Protein AF-A0A851B1V8-F1 (afdb_monomer_lite)

Structure (mmCIF, N/CA/C/O backbone):
data_AF-A0A851B1V8-F1
#
_entry.id   AF-A0A851B1V8-F1
#
loop_
_atom_site.group_PDB
_atom_site.id
_atom_site.type_symbol
_atom_site.label_atom_id
_atom_site.label_alt_id
_atom_site.label_comp_id
_atom_site.label_asym_id
_atom_site.label_entity_id
_atom_site.label_seq_id
_atom_site.pdbx_PDB_ins_code
_atom_site.Cartn_x
_atom_site.Cartn_y
_atom_site.Cartn_z
_atom_site.occupancy
_atom_site.B_iso_or_equiv
_atom_site.auth_seq_id
_atom_site.auth_comp_id
_atom_site.auth_asym_id
_atom_site.auth_atom_id
_atom_site.pdbx_PDB_model_num
ATOM 1 N N . ILE A 1 1 ? 9.821 -10.022 19.368 1.00 45.12 1 ILE A N 1
ATOM 2 C CA . ILE A 1 1 ? 8.640 -10.716 19.930 1.00 45.12 1 ILE A CA 1
ATOM 3 C C . ILE A 1 1 ? 7.434 -10.261 19.115 1.00 45.12 1 ILE A C 1
ATOM 5 O O . ILE A 1 1 ? 7.019 -9.122 19.260 1.00 45.12 1 ILE A O 1
ATOM 9 N N . TYR A 1 2 ? 6.959 -11.083 18.177 1.00 47.34 2 TYR A N 1
ATOM 10 C CA . TYR A 1 2 ? 5.667 -10.868 17.520 1.00 47.34 2 TYR A CA 1
ATOM 11 C C . TYR A 1 2 ? 4.650 -11.581 18.404 1.00 47.34 2 TYR A C 1
ATOM 13 O O . TYR A 1 2 ? 4.623 -12.807 18.416 1.00 47.34 2 TYR A O 1
ATOM 21 N N . THR A 1 3 ? 3.894 -10.848 19.221 1.00 60.41 3 THR A N 1
ATOM 22 C CA . THR A 1 3 ? 2.957 -11.470 20.173 1.00 60.41 3 THR A CA 1
ATOM 23 C C . THR A 1 3 ? 1.763 -12.125 19.476 1.00 60.41 3 THR A C 1
ATOM 25 O O . THR A 1 3 ? 0.959 -12.768 20.134 1.00 60.41 3 THR A O 1
ATOM 28 N N . GLY A 1 4 ? 1.615 -11.983 18.150 1.00 69.19 4 GLY A N 1
ATOM 29 C CA . GLY A 1 4 ? 0.447 -12.475 17.409 1.00 69.19 4 GLY A CA 1
ATOM 30 C C . GLY A 1 4 ? -0.859 -11.775 17.798 1.00 69.19 4 GLY A C 1
ATOM 31 O O . GLY A 1 4 ? -1.892 -12.005 17.171 1.00 69.19 4 GLY A O 1
ATOM 32 N N . GLU A 1 5 ? -0.816 -10.900 18.802 1.00 80.81 5 GLU A N 1
ATOM 33 C CA . GLU A 1 5 ? -1.955 -10.148 19.281 1.00 80.81 5 GLU A CA 1
ATOM 34 C C . GLU A 1 5 ? -2.370 -9.136 18.219 1.00 80.81 5 GLU A C 1
ATOM 36 O O . GLU A 1 5 ? -1.571 -8.360 17.690 1.00 80.81 5 GLU A O 1
ATOM 41 N N . ARG A 1 6 ? -3.662 -9.159 17.898 1.00 87.50 6 ARG A N 1
ATOM 42 C CA . ARG A 1 6 ? -4.309 -8.217 16.988 1.00 87.50 6 ARG A CA 1
ATOM 43 C C . ARG A 1 6 ? -5.315 -7.401 17.803 1.00 87.50 6 ARG A C 1
ATOM 45 O O . ARG A 1 6 ? -6.509 -7.674 17.714 1.00 87.50 6 ARG A O 1
ATOM 52 N N . PRO A 1 7 ? -4.853 -6.461 18.648 1.00 91.00 7 PRO A N 1
ATOM 53 C CA . PRO A 1 7 ? -5.713 -5.799 19.628 1.00 91.00 7 PRO A CA 1
ATOM 54 C C . PRO A 1 7 ? -6.694 -4.805 18.992 1.00 91.00 7 PRO A C 1
ATOM 56 O O . PRO A 1 7 ? -7.637 -4.364 19.641 1.00 91.00 7 PRO A O 1
ATOM 59 N N . TYR A 1 8 ? -6.486 -4.428 17.729 1.00 94.38 8 TYR A N 1
ATOM 60 C CA . TYR A 1 8 ? -7.293 -3.413 17.062 1.00 94.38 8 TYR A CA 1
ATOM 61 C C . TYR A 1 8 ? -8.424 -4.062 16.265 1.00 94.38 8 TYR A C 1
ATOM 63 O O . TYR A 1 8 ? -8.202 -4.533 15.153 1.00 94.38 8 TYR A O 1
ATOM 71 N N . ALA A 1 9 ? -9.635 -4.078 16.817 1.00 95.19 9 ALA A N 1
ATOM 72 C CA . ALA A 1 9 ? -10.814 -4.635 16.159 1.00 95.19 9 ALA A CA 1
ATOM 73 C C . ALA A 1 9 ? -11.576 -3.583 15.336 1.00 95.19 9 ALA A C 1
ATOM 75 O O . ALA A 1 9 ? -11.785 -2.451 15.772 1.00 95.19 9 ALA A O 1
ATOM 76 N N . CYS A 1 10 ? -12.037 -3.974 14.151 1.00 96.12 10 CYS A N 1
ATOM 77 C CA . CYS A 1 10 ? -13.037 -3.247 13.383 1.00 96.12 10 CYS A CA 1
ATOM 78 C C . CYS A 1 10 ? -14.426 -3.572 13.932 1.00 96.12 10 CYS A C 1
ATOM 80 O O . CYS A 1 10 ? -14.839 -4.728 13.915 1.00 96.12 10 CYS A O 1
ATOM 82 N N . LEU A 1 11 ? -15.160 -2.555 14.379 1.00 94.31 11 LEU A N 1
ATOM 83 C CA . LEU A 1 11 ? -16.501 -2.737 14.943 1.00 94.31 11 LEU A CA 1
ATOM 84 C C . LEU A 1 11 ? -17.568 -3.049 13.884 1.00 94.31 11 LEU A C 1
ATOM 86 O O . LEU A 1 11 ? -18.608 -3.598 14.221 1.00 94.31 11 LEU A O 1
ATOM 90 N N . GLU A 1 12 ? -17.308 -2.739 12.613 1.00 94.00 12 GLU A N 1
ATOM 91 C CA . GLU A 1 12 ? -18.270 -2.960 11.527 1.00 94.00 12 GLU A CA 1
ATOM 92 C C . GLU A 1 12 ? -18.243 -4.393 10.983 1.00 94.00 12 GLU A C 1
ATOM 94 O O . GLU A 1 12 ? -19.283 -4.931 10.614 1.00 94.00 12 GLU A O 1
ATOM 99 N N . CYS A 1 13 ? -17.070 -5.037 10.934 1.00 95.69 13 CYS A N 1
ATOM 100 C CA . CYS A 1 13 ? -16.933 -6.398 10.396 1.00 95.69 13 CYS A CA 1
ATOM 101 C C . CYS A 1 13 ? -16.203 -7.391 11.312 1.00 95.69 13 CYS A C 1
ATOM 103 O O . CYS A 1 13 ? -15.952 -8.525 10.906 1.00 95.69 13 CYS A O 1
ATOM 105 N N . GLY A 1 14 ? -15.818 -6.982 12.522 1.00 93.44 14 GLY A N 1
ATOM 106 C CA . GLY A 1 14 ? -15.154 -7.839 13.510 1.00 93.44 14 GLY A CA 1
ATOM 107 C C . GLY A 1 14 ? -13.708 -8.224 13.176 1.00 93.44 14 GLY A C 1
ATOM 108 O O . GLY A 1 14 ? -13.111 -9.035 13.881 1.00 93.44 14 GLY A O 1
ATOM 109 N N . LYS A 1 15 ? -13.115 -7.683 12.101 1.00 95.00 15 LYS A N 1
ATOM 110 C CA . LYS A 1 15 ? -11.721 -7.981 11.734 1.00 95.00 15 LYS A CA 1
ATOM 111 C C . LYS A 1 15 ? -10.741 -7.350 12.714 1.00 95.00 15 LYS A C 1
ATOM 113 O O . LYS A 1 15 ? -10.819 -6.159 12.992 1.00 95.00 15 LYS A O 1
ATOM 118 N N . ASN A 1 16 ? -9.755 -8.130 13.140 1.00 94.94 16 ASN A N 1
ATOM 119 C CA . ASN A 1 16 ? -8.703 -7.676 14.042 1.00 94.94 16 ASN A CA 1
ATOM 120 C C . ASN A 1 16 ? -7.439 -7.274 13.274 1.00 94.94 16 ASN A C 1
ATOM 122 O O . ASN A 1 16 ? -7.128 -7.842 12.229 1.00 94.94 16 ASN A O 1
ATOM 126 N N . PHE A 1 17 ? -6.663 -6.333 13.797 1.00 94.06 17 PHE A N 1
ATOM 127 C CA . PHE A 1 17 ? -5.438 -5.808 13.195 1.00 94.06 17 PHE A CA 1
ATOM 128 C C . PHE A 1 17 ? -4.328 -5.714 14.239 1.00 94.06 17 PHE A C 1
ATOM 130 O O . PHE A 1 17 ? -4.587 -5.472 15.417 1.00 94.06 17 PHE A O 1
ATOM 137 N N . GLY A 1 18 ? -3.088 -5.941 13.798 1.00 93.19 18 GLY A N 1
ATOM 138 C CA . GLY A 1 18 ? -1.902 -5.838 14.655 1.00 93.19 18 GLY A CA 1
ATOM 139 C C . GLY A 1 18 ? -1.540 -4.390 14.973 1.00 93.19 18 GLY A C 1
ATOM 140 O O . GLY A 1 18 ? -1.034 -4.111 16.054 1.00 93.19 18 GLY A O 1
ATOM 141 N N . TRP A 1 19 ? -1.865 -3.460 14.068 1.00 92.12 19 TRP A N 1
ATOM 142 C CA . TRP A 1 19 ? -1.572 -2.039 14.225 1.00 92.12 19 TRP A CA 1
ATOM 143 C C . TRP A 1 19 ? -2.795 -1.155 13.990 1.00 92.12 19 TRP A C 1
ATOM 145 O O . TRP A 1 19 ? -3.651 -1.429 13.145 1.00 92.12 19 TRP A O 1
ATOM 155 N N . ARG A 1 20 ? -2.844 -0.028 14.711 1.00 92.81 20 ARG A N 1
ATOM 156 C CA . ARG A 1 20 ? -3.913 0.974 14.581 1.00 92.81 20 ARG A CA 1
ATOM 157 C C . ARG A 1 20 ? -3.961 1.594 13.181 1.00 92.81 20 ARG A C 1
ATOM 159 O O . ARG A 1 20 ? -5.042 1.923 12.701 1.00 92.81 20 ARG A O 1
ATOM 166 N N . SER A 1 21 ? -2.809 1.747 12.525 1.00 92.12 21 SER A N 1
ATOM 167 C CA . SER A 1 21 ? -2.716 2.224 11.139 1.00 92.12 21 SER A CA 1
ATOM 168 C C . SER A 1 21 ? -3.454 1.311 10.166 1.00 92.12 21 SER A C 1
ATOM 170 O O . SER A 1 21 ? -4.131 1.805 9.267 1.00 92.12 21 SER A O 1
ATOM 172 N N . ASP A 1 22 ? -3.367 -0.003 10.371 1.00 93.38 22 ASP A N 1
ATOM 173 C CA . ASP A 1 22 ? -3.997 -0.990 9.497 1.00 93.38 22 ASP A CA 1
ATOM 174 C C . ASP A 1 22 ? -5.509 -0.994 9.689 1.00 93.38 22 ASP A C 1
ATOM 176 O O . ASP A 1 22 ? -6.240 -1.021 8.703 1.00 93.38 22 ASP A O 1
ATOM 180 N N . LEU A 1 23 ? -5.977 -0.883 10.939 1.00 94.94 23 LEU A N 1
ATOM 181 C CA . LEU A 1 23 ? -7.399 -0.699 11.232 1.00 94.94 23 LEU A CA 1
ATOM 182 C C . LEU A 1 23 ? -7.936 0.577 10.566 1.00 94.94 23 LEU A C 1
ATOM 184 O O . LEU A 1 23 ? -8.968 0.526 9.905 1.00 94.94 23 LEU A O 1
ATOM 188 N N . ARG A 1 24 ? -7.224 1.706 10.681 1.00 93.56 24 ARG A N 1
ATOM 189 C CA . ARG A 1 24 ? -7.629 2.971 10.045 1.00 93.56 24 ARG A CA 1
ATOM 190 C C . ARG A 1 24 ? -7.712 2.842 8.524 1.00 93.56 24 ARG A C 1
ATOM 192 O O . ARG A 1 24 ? -8.696 3.257 7.927 1.00 93.56 24 ARG A O 1
ATOM 199 N N . ASN A 1 25 ? -6.697 2.252 7.894 1.00 94.25 25 ASN A N 1
ATOM 200 C CA . ASN A 1 25 ? -6.706 2.028 6.448 1.00 94.25 25 ASN A CA 1
ATOM 201 C C . ASN A 1 25 ? -7.829 1.067 6.039 1.00 94.25 25 ASN A C 1
ATOM 203 O O . ASN A 1 25 ? -8.453 1.251 5.000 1.00 94.25 25 ASN A O 1
ATOM 207 N N . HIS A 1 26 ? -8.110 0.055 6.858 1.00 94.88 26 HIS A N 1
ATOM 208 C CA . HIS A 1 26 ? -9.204 -0.875 6.625 1.00 94.88 26 HIS A CA 1
ATOM 209 C C . HIS A 1 26 ? -10.579 -0.203 6.703 1.00 94.88 26 HIS A C 1
ATOM 211 O O . HIS A 1 26 ? -11.446 -0.543 5.904 1.00 94.88 26 HIS A O 1
ATOM 217 N N . GLN A 1 27 ? -10.781 0.773 7.592 1.00 95.19 27 GLN A N 1
ATOM 218 C CA . GLN A 1 27 ? -12.043 1.520 7.670 1.00 95.19 27 GLN A CA 1
ATOM 219 C C . GLN A 1 27 ? -12.392 2.234 6.353 1.00 95.19 27 GLN A C 1
ATOM 221 O O . GLN A 1 27 ? -13.568 2.345 6.018 1.00 95.19 27 GLN A O 1
ATOM 226 N N . LEU A 1 28 ? -11.395 2.608 5.542 1.00 95.19 28 LEU A N 1
ATOM 227 C CA . LEU A 1 28 ? -11.613 3.174 4.203 1.00 95.19 28 LEU A CA 1
ATOM 228 C C . LEU A 1 28 ? -12.321 2.200 3.243 1.00 95.19 28 LEU A C 1
ATOM 230 O O . LEU A 1 28 ? -12.930 2.616 2.262 1.00 95.19 28 LEU A O 1
ATOM 234 N N . VAL A 1 29 ? -12.260 0.890 3.508 1.00 94.44 29 VAL A N 1
ATOM 235 C CA . VAL A 1 29 ? -13.018 -0.115 2.745 1.00 94.44 29 VAL A CA 1
ATOM 236 C C . VAL A 1 29 ? -14.516 0.052 2.972 1.00 94.44 29 VAL A C 1
ATOM 238 O O . VAL A 1 29 ? -15.289 -0.133 2.037 1.00 94.44 29 VAL A O 1
ATOM 241 N N . HIS A 1 30 ? -14.913 0.402 4.193 1.00 95.00 30 HIS A N 1
ATOM 242 C CA . HIS A 1 30 ? -16.311 0.563 4.564 1.00 95.00 30 HIS A CA 1
ATOM 243 C C . HIS A 1 30 ? -16.891 1.886 4.073 1.00 95.00 30 HIS A C 1
ATOM 245 O O . HIS A 1 30 ? -17.999 1.913 3.545 1.00 95.00 30 HIS A O 1
ATOM 251 N N . THR A 1 31 ? -16.120 2.969 4.171 1.00 93.88 31 THR A N 1
ATOM 252 C CA . THR A 1 31 ? -16.538 4.283 3.661 1.00 93.88 31 THR A CA 1
ATOM 253 C C . THR A 1 31 ? -16.418 4.391 2.140 1.00 93.88 31 THR A C 1
ATOM 255 O O . THR A 1 31 ? -17.011 5.273 1.527 1.00 93.88 31 THR A O 1
ATOM 258 N N . GLY A 1 32 ? -15.632 3.509 1.513 1.00 93.44 32 GLY A N 1
ATOM 259 C CA . GLY A 1 32 ? -15.305 3.578 0.090 1.00 93.44 32 GLY A CA 1
ATOM 260 C C . GLY A 1 32 ? -14.323 4.700 -0.259 1.00 93.44 32 GLY A C 1
ATOM 261 O O . GLY A 1 32 ? -14.012 4.889 -1.438 1.00 93.44 32 GLY A O 1
ATOM 262 N N . GLU A 1 33 ? -13.807 5.425 0.736 1.00 94.94 33 GLU A N 1
ATOM 263 C CA . GLU A 1 33 ? -12.862 6.513 0.527 1.00 94.94 33 GLU A CA 1
ATOM 264 C C . GLU A 1 33 ? -11.549 6.012 -0.080 1.00 94.94 33 GLU A C 1
ATOM 266 O O . GLU A 1 33 ? -10.975 4.986 0.295 1.00 94.94 33 GLU A O 1
ATOM 271 N N . ARG A 1 34 ? -11.044 6.775 -1.048 1.00 95.19 34 ARG A N 1
ATOM 272 C CA . ARG A 1 34 ? -9.771 6.513 -1.722 1.00 95.19 34 ARG A CA 1
ATOM 273 C C . ARG A 1 34 ? -8.978 7.816 -1.790 1.00 95.19 34 ARG A C 1
ATOM 275 O O . ARG A 1 34 ? -9.077 8.535 -2.789 1.00 95.19 34 ARG A O 1
ATOM 282 N N . PRO A 1 35 ? -8.269 8.175 -0.708 1.00 94.56 35 PRO A N 1
ATOM 283 C CA . PRO A 1 35 ? -7.639 9.487 -0.587 1.00 94.56 35 PRO A CA 1
ATOM 284 C C . PRO A 1 35 ? -6.431 9.665 -1.513 1.00 94.56 35 PRO A C 1
ATOM 286 O O . PRO A 1 35 ? -6.080 10.793 -1.833 1.00 94.56 35 PRO A O 1
ATOM 289 N N . TYR A 1 36 ? -5.820 8.574 -1.973 1.00 96.25 36 TYR A N 1
ATOM 290 C CA . TYR A 1 36 ? -4.627 8.622 -2.813 1.00 96.25 36 TYR A CA 1
ATOM 291 C C . TYR A 1 36 ? -5.014 8.528 -4.283 1.00 96.25 36 TYR A C 1
ATOM 293 O O . TYR A 1 36 ? -5.709 7.594 -4.667 1.00 96.25 36 TYR A O 1
ATOM 301 N N . GLU A 1 37 ? -4.562 9.463 -5.108 1.00 97.50 37 GLU A N 1
ATOM 302 C CA . GLU A 1 37 ? -4.889 9.539 -6.531 1.00 97.50 37 GLU A CA 1
ATOM 303 C C . GLU A 1 37 ? -3.617 9.461 -7.371 1.00 97.50 37 GLU A C 1
ATOM 305 O O . GLU A 1 37 ? -2.627 10.121 -7.070 1.00 97.50 37 GLU A O 1
ATOM 310 N N . CYS A 1 38 ? -3.647 8.640 -8.417 1.00 96.62 38 CYS A N 1
ATOM 311 C CA . CYS A 1 38 ? -2.607 8.616 -9.430 1.00 96.62 38 CYS A CA 1
ATOM 312 C C . CYS A 1 38 ? -2.802 9.799 -10.372 1.00 96.62 38 CYS A C 1
ATOM 314 O O . CYS A 1 38 ? -3.818 9.869 -11.059 1.00 96.62 38 CYS A O 1
ATOM 316 N N . LEU A 1 39 ? -1.821 10.696 -10.433 1.00 95.19 39 LEU A N 1
ATOM 317 C CA . LEU A 1 39 ? -1.905 11.900 -11.262 1.00 95.19 39 LEU A CA 1
ATOM 318 C C . LEU A 1 39 ? -1.811 11.602 -12.767 1.00 95.19 39 LEU A C 1
ATOM 320 O O . LEU A 1 39 ? -2.322 12.374 -13.569 1.00 95.19 39 LEU A O 1
ATOM 324 N N . GLU A 1 40 ? -1.224 10.465 -13.146 1.00 94.12 40 GLU A N 1
ATOM 325 C CA . GLU A 1 40 ? -1.086 10.050 -14.549 1.00 94.12 40 GLU A CA 1
ATOM 326 C C . GLU A 1 40 ? -2.401 9.527 -15.151 1.00 94.12 40 GLU A C 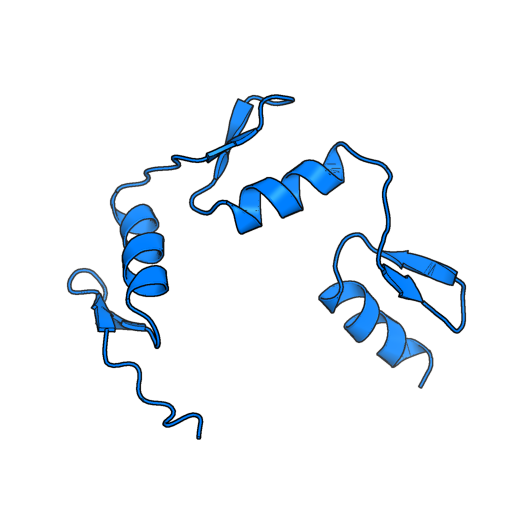1
ATOM 328 O O . GLU A 1 40 ? -2.676 9.734 -16.330 1.00 94.12 40 GLU A O 1
ATOM 333 N N . CYS A 1 41 ? -3.233 8.826 -14.367 1.00 95.62 41 CYS A N 1
ATOM 334 C CA . CYS A 1 41 ? -4.452 8.181 -14.882 1.00 95.62 41 CYS A CA 1
ATOM 335 C C . CYS A 1 41 ? -5.734 8.452 -14.077 1.00 95.62 41 CYS A C 1
ATOM 337 O O . CYS A 1 41 ? -6.781 7.879 -14.382 1.00 95.62 41 CYS A O 1
ATOM 339 N N . GLY A 1 42 ? -5.672 9.275 -13.028 1.00 95.62 42 GLY A N 1
ATOM 340 C CA . GLY A 1 42 ? -6.801 9.623 -12.153 1.00 95.62 42 GLY A CA 1
ATOM 341 C C . GL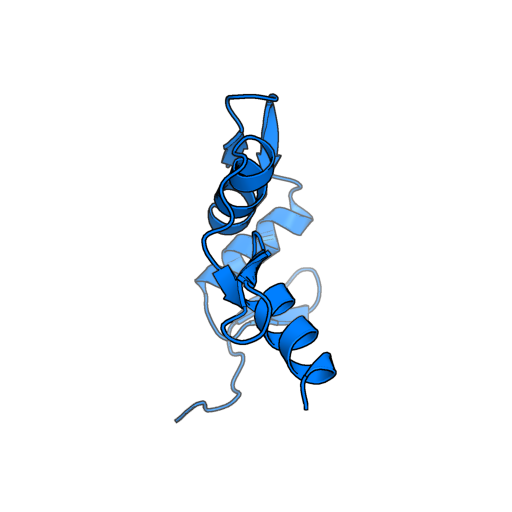Y A 1 42 ? -7.294 8.482 -11.255 1.00 95.62 42 GLY A C 1
ATOM 342 O O . GLY A 1 42 ? -8.299 8.607 -10.551 1.00 95.62 42 GLY A O 1
ATOM 343 N N . ARG A 1 43 ? -6.629 7.319 -11.269 1.00 96.31 43 ARG A N 1
ATOM 344 C CA . ARG A 1 43 ? -7.074 6.153 -10.498 1.00 96.31 43 ARG A CA 1
ATOM 345 C C . ARG A 1 43 ? -6.814 6.361 -9.008 1.00 96.31 43 ARG A C 1
ATOM 347 O O . ARG A 1 43 ? -5.716 6.734 -8.610 1.00 96.31 43 ARG A O 1
ATOM 354 N N . ARG A 1 44 ? -7.812 6.056 -8.171 1.00 96.31 44 ARG A N 1
ATOM 355 C CA . ARG A 1 44 ? -7.736 6.258 -6.715 1.00 96.31 44 ARG A CA 1
ATOM 356 C C . ARG A 1 44 ? -7.497 4.965 -5.927 1.00 96.31 44 ARG A C 1
ATOM 358 O O . ARG A 1 44 ? -8.032 3.902 -6.269 1.00 96.31 44 ARG A O 1
ATOM 365 N N . PHE A 1 45 ? -6.764 5.079 -4.820 1.00 95.44 45 PHE A N 1
ATOM 366 C CA . PHE A 1 45 ? -6.316 4.011 -3.926 1.00 95.44 45 PHE A CA 1
ATOM 367 C C . PHE A 1 45 ? -6.598 4.346 -2.455 1.00 95.44 45 PHE A C 1
ATOM 369 O O . PHE A 1 45 ? -6.647 5.507 -2.052 1.00 95.44 45 PHE A O 1
ATOM 376 N N . GLN A 1 46 ? -6.772 3.302 -1.641 1.00 93.94 46 GLN A N 1
ATOM 377 C CA . GLN A 1 46 ? -7.016 3.423 -0.195 1.00 93.94 46 GLN A CA 1
ATOM 378 C C . GLN A 1 46 ? -5.733 3.672 0.609 1.00 93.94 46 GLN A C 1
ATOM 380 O O . GLN A 1 46 ? -5.788 4.246 1.688 1.00 93.94 46 GLN A O 1
ATOM 385 N N . THR A 1 47 ? -4.573 3.252 0.099 1.00 93.62 47 THR A N 1
ATOM 386 C CA . THR A 1 47 ? -3.282 3.396 0.787 1.00 93.62 47 THR A CA 1
ATOM 387 C C . THR A 1 47 ? -2.227 3.970 -0.153 1.00 93.62 47 THR A C 1
ATOM 389 O O . THR A 1 47 ? -2.245 3.699 -1.357 1.00 93.62 47 THR A O 1
ATOM 392 N N . SER A 1 48 ? -1.277 4.722 0.405 1.00 93.12 48 SER A N 1
ATOM 393 C CA . SER A 1 48 ? -0.146 5.279 -0.347 1.00 93.12 48 SER A CA 1
ATOM 394 C C . SER A 1 48 ? 0.738 4.187 -0.947 1.00 93.12 48 SER A C 1
ATOM 396 O O . SER A 1 48 ? 1.173 4.310 -2.084 1.00 93.12 48 SER A O 1
ATOM 398 N N . SER A 1 49 ? 0.953 3.079 -0.231 1.00 90.62 49 SER A N 1
ATOM 399 C CA . SER A 1 49 ? 1.731 1.942 -0.737 1.00 90.62 49 SER A CA 1
ATOM 400 C C . SER A 1 49 ? 1.104 1.314 -1.984 1.00 90.62 49 SER A C 1
ATOM 402 O O . SER A 1 49 ? 1.829 0.922 -2.895 1.00 90.62 49 SER A O 1
ATOM 404 N N . ASN A 1 50 ? -0.231 1.248 -2.057 1.00 92.81 50 ASN A N 1
ATOM 405 C CA . ASN A 1 50 ? -0.920 0.741 -3.244 1.00 92.81 50 ASN A CA 1
ATOM 406 C C . ASN A 1 50 ? -0.826 1.719 -4.422 1.00 92.81 50 ASN A C 1
ATOM 408 O O . ASN A 1 50 ? -0.705 1.261 -5.556 1.00 92.81 50 ASN A O 1
ATOM 412 N N . LEU A 1 51 ? -0.859 3.033 -4.163 1.00 94.62 51 LEU A N 1
ATOM 413 C CA . LEU A 1 51 ? -0.604 4.046 -5.189 1.00 94.62 51 LEU A CA 1
ATOM 414 C C . LEU A 1 51 ? 0.831 3.935 -5.721 1.00 94.62 51 LEU A C 1
ATOM 416 O O . LEU A 1 51 ? 1.006 3.792 -6.922 1.00 94.62 51 LEU A O 1
ATOM 420 N N . LEU A 1 52 ? 1.838 3.897 -4.846 1.00 91.50 52 LEU A N 1
ATOM 421 C CA . LEU A 1 52 ? 3.246 3.783 -5.246 1.00 91.50 52 LEU A CA 1
ATOM 422 C C . LEU A 1 52 ? 3.499 2.526 -6.091 1.00 91.50 52 LEU A C 1
ATOM 424 O O . LEU A 1 52 ? 4.168 2.562 -7.120 1.00 91.50 52 LEU A O 1
ATOM 428 N N . LEU A 1 53 ? 2.924 1.397 -5.672 1.00 89.69 53 LEU A N 1
ATOM 429 C CA . LEU A 1 53 ? 2.994 0.159 -6.436 1.00 89.69 53 LEU A CA 1
ATOM 430 C C . LEU A 1 53 ? 2.317 0.293 -7.807 1.00 89.69 53 LEU A C 1
ATOM 432 O O . LEU A 1 53 ? 2.791 -0.253 -8.805 1.00 89.69 53 LEU A O 1
ATOM 436 N N . HIS A 1 54 ? 1.178 0.976 -7.853 1.00 92.31 54 HIS A N 1
ATOM 437 C CA . HIS A 1 54 ? 0.494 1.242 -9.102 1.00 92.31 54 HIS A CA 1
ATOM 438 C C . HIS A 1 54 ? 1.315 2.153 -10.012 1.00 92.31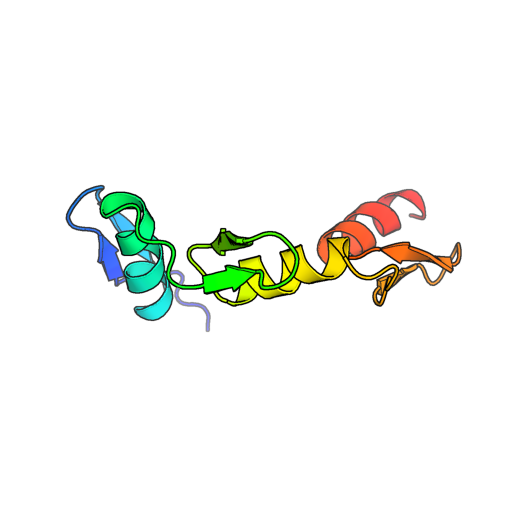 54 HIS A C 1
ATOM 440 O O . HIS A 1 54 ? 1.368 1.877 -11.200 1.00 92.31 54 HIS A O 1
ATOM 446 N N . GLU A 1 55 ? 2.006 3.164 -9.495 1.00 90.81 55 GLU A N 1
ATOM 447 C CA . GLU A 1 55 ? 2.842 4.058 -10.303 1.00 90.81 55 GLU A CA 1
ATOM 448 C C . GLU A 1 55 ? 3.952 3.311 -11.047 1.00 90.81 55 GLU A C 1
ATOM 450 O O . GLU A 1 55 ? 4.279 3.664 -12.179 1.00 90.81 55 GLU A O 1
ATOM 455 N N . TRP A 1 56 ? 4.437 2.187 -10.510 1.00 88.25 56 TRP A N 1
ATOM 456 C CA . TRP A 1 56 ? 5.344 1.313 -11.254 1.00 88.25 56 TRP A CA 1
ATOM 457 C C . TRP A 1 56 ? 4.743 0.741 -12.533 1.00 88.25 56 TRP A C 1
ATOM 459 O O . TRP A 1 56 ? 5.493 0.203 -13.331 1.00 88.25 56 TRP A O 1
ATOM 469 N N . ILE A 1 57 ? 3.427 0.774 -12.770 1.00 87.31 57 ILE A N 1
ATOM 470 C CA . ILE A 1 57 ? 2.882 0.387 -14.081 1.00 87.31 57 ILE A CA 1
ATOM 471 C C . ILE A 1 57 ? 3.155 1.445 -15.145 1.00 87.31 57 ILE A C 1
ATOM 473 O O . ILE A 1 57 ? 3.310 1.076 -16.303 1.00 87.31 57 ILE A O 1
ATOM 477 N N . HIS A 1 58 ? 3.204 2.715 -14.743 1.00 90.31 58 HIS A N 1
ATOM 478 C CA . HIS A 1 58 ? 3.497 3.841 -15.623 1.00 90.31 58 HIS A CA 1
ATOM 479 C C . HIS A 1 58 ? 4.993 3.940 -15.913 1.00 90.31 58 HIS A C 1
ATOM 481 O O . HIS A 1 58 ? 5.387 4.438 -16.963 1.00 90.31 58 HIS A O 1
ATOM 487 N N . THR A 1 59 ? 5.826 3.404 -15.020 1.00 83.56 59 THR A N 1
ATOM 488 C CA . THR A 1 59 ? 7.260 3.270 -15.253 1.00 83.56 59 THR A CA 1
ATOM 489 C C . THR A 1 59 ? 7.601 1.889 -15.830 1.00 83.56 59 THR A C 1
ATOM 491 O O . THR A 1 59 ? 7.027 0.855 -15.479 1.00 83.56 59 THR A O 1
ATOM 494 N N . GLU A 1 60 ? 8.586 1.828 -16.725 1.00 81.12 60 GLU A N 1
ATOM 495 C CA . GLU A 1 60 ? 9.183 0.551 -17.156 1.00 81.12 60 GLU A CA 1
ATOM 496 C C . GLU A 1 60 ? 10.232 0.036 -16.153 1.00 81.12 60 GLU A C 1
ATOM 498 O O . GLU A 1 60 ? 10.968 -0.921 -16.413 1.00 81.12 60 GLU A O 1
ATOM 503 N N . GLU A 1 61 ? 10.301 0.648 -14.969 1.00 83.00 61 GLU A N 1
ATOM 504 C CA . GLU A 1 61 ? 11.260 0.272 -13.948 1.00 83.00 61 GLU A CA 1
ATOM 505 C C . GLU A 1 61 ? 10.931 -1.096 -13.348 1.00 83.00 61 GLU A C 1
ATOM 507 O O . GLU A 1 61 ? 9.807 -1.424 -12.961 1.00 83.00 61 GLU A O 1
ATOM 512 N N . ARG A 1 62 ? 11.968 -1.929 -13.267 1.00 87.25 62 ARG A N 1
ATOM 513 C CA . ARG A 1 62 ? 11.929 -3.263 -12.665 1.00 87.25 62 ARG A CA 1
ATOM 514 C C . ARG A 1 62 ? 13.070 -3.362 -11.656 1.00 87.25 62 ARG A C 1
ATOM 516 O O . ARG A 1 62 ? 14.115 -3.933 -11.988 1.00 87.25 62 ARG A O 1
ATOM 523 N N . PRO A 1 63 ? 12.905 -2.763 -10.462 1.00 87.94 63 PRO A N 1
ATOM 524 C CA . PRO A 1 63 ? 13.981 -2.651 -9.479 1.00 87.94 63 PRO A CA 1
ATOM 525 C C . PRO A 1 63 ? 14.414 -4.014 -8.928 1.00 87.94 63 PRO A C 1
ATOM 527 O O . PRO A 1 63 ? 15.569 -4.198 -8.553 1.00 87.94 63 PRO A O 1
ATOM 530 N N . PHE A 1 64 ? 13.521 -5.004 -8.930 1.00 92.19 64 PHE A N 1
ATOM 531 C CA . PHE A 1 64 ? 13.813 -6.337 -8.413 1.00 92.19 64 PHE A CA 1
ATOM 532 C C . PHE A 1 64 ? 14.264 -7.252 -9.548 1.00 92.19 64 PHE A C 1
ATOM 534 O O . PHE A 1 64 ? 13.443 -7.721 -10.333 1.00 92.19 64 PHE A O 1
ATOM 541 N N . ARG A 1 65 ? 15.567 -7.517 -9.651 1.00 94.38 65 ARG A N 1
ATOM 542 C CA . ARG A 1 65 ? 16.127 -8.401 -10.684 1.00 94.38 65 ARG A CA 1
ATOM 543 C C . ARG A 1 65 ? 16.513 -9.752 -10.101 1.00 94.38 65 ARG A C 1
ATOM 545 O O . ARG A 1 65 ? 17.107 -9.824 -9.030 1.00 94.38 65 ARG A O 1
ATOM 552 N N . CYS A 1 66 ? 16.187 -10.815 -10.828 1.00 95.75 66 CYS A N 1
ATOM 553 C CA . CYS A 1 66 ? 16.636 -12.161 -10.499 1.00 95.75 66 CYS A CA 1
ATOM 554 C C . CYS A 1 66 ? 18.156 -12.275 -10.694 1.00 95.75 66 CYS A C 1
ATOM 556 O O . CYS A 1 66 ? 18.636 -11.899 -11.766 1.00 95.75 66 CYS A O 1
ATOM 558 N N . PRO A 1 67 ? 18.913 -12.781 -9.705 1.00 94.50 67 PRO A N 1
ATOM 559 C CA . PRO A 1 67 ? 20.359 -12.939 -9.839 1.00 94.50 67 PRO A CA 1
ATOM 560 C C . PRO A 1 67 ? 20.735 -14.002 -10.884 1.00 94.50 67 PRO A C 1
ATOM 562 O O . PRO A 1 67 ? 21.720 -13.816 -11.593 1.00 94.50 67 PRO A O 1
ATOM 565 N N . ASP A 1 68 ? 19.917 -15.046 -11.044 1.00 94.38 68 ASP A N 1
ATOM 566 C CA . ASP A 1 68 ? 20.239 -16.206 -11.885 1.00 94.38 68 ASP A CA 1
ATOM 567 C C . ASP A 1 68 ? 19.966 -15.952 -13.374 1.00 94.38 68 ASP A C 1
ATOM 569 O O . ASP A 1 68 ? 20.786 -16.267 -14.232 1.00 94.38 68 ASP A O 1
ATOM 573 N N . CYS A 1 69 ? 18.829 -15.327 -13.706 1.00 95.38 69 CYS A N 1
ATOM 574 C CA . CYS A 1 69 ? 18.407 -15.117 -15.100 1.00 95.38 69 CYS A CA 1
ATOM 575 C C . CYS A 1 69 ? 18.222 -13.643 -15.497 1.00 95.38 69 CYS A C 1
ATOM 577 O O . CYS A 1 69 ? 17.776 -13.351 -16.606 1.00 95.38 69 CYS A O 1
ATOM 579 N N . ARG A 1 70 ? 18.519 -12.694 -14.594 1.00 93.12 70 ARG A N 1
ATOM 580 C CA . ARG A 1 70 ? 18.384 -11.231 -14.784 1.00 93.12 70 ARG A CA 1
ATOM 581 C C . ARG 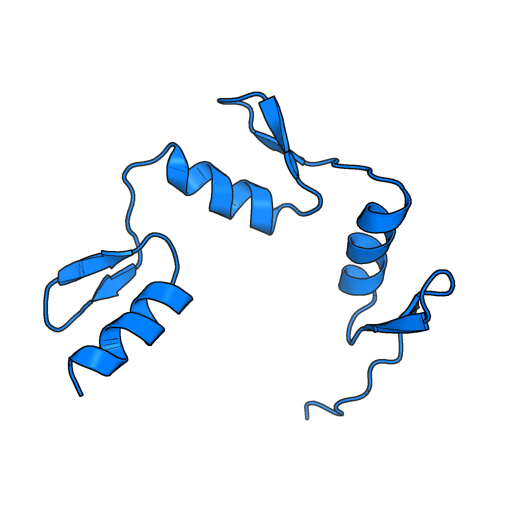A 1 70 ? 16.973 -10.724 -15.094 1.00 93.12 70 ARG A C 1
ATOM 583 O O . ARG A 1 70 ? 16.793 -9.527 -15.328 1.00 93.12 70 ARG A O 1
ATOM 590 N N . LYS A 1 71 ? 15.952 -11.586 -15.042 1.00 94.62 71 LYS A N 1
ATOM 591 C CA . LYS A 1 71 ? 14.553 -11.190 -15.235 1.00 94.62 71 LYS A CA 1
ATOM 592 C C . LYS A 1 71 ? 14.145 -10.159 -14.180 1.00 94.62 71 LYS A C 1
ATOM 594 O O . LYS A 1 71 ? 14.350 -10.369 -12.986 1.00 94.62 71 LYS A O 1
ATOM 599 N N . GLY A 1 72 ? 13.585 -9.039 -14.635 1.00 92.75 72 GLY A N 1
ATOM 600 C CA . GLY A 1 72 ? 13.150 -7.934 -13.782 1.00 92.75 72 GLY A CA 1
ATOM 601 C C . GLY A 1 72 ? 11.676 -8.024 -13.382 1.00 92.75 72 GLY A C 1
ATOM 602 O O . GLY A 1 72 ? 10.807 -8.337 -14.203 1.00 92.75 72 GLY A O 1
ATOM 603 N N . PHE A 1 73 ? 11.382 -7.658 -12.141 1.00 92.12 73 PHE A N 1
ATOM 604 C CA . PHE A 1 73 ? 10.056 -7.626 -11.541 1.00 92.12 73 PHE A CA 1
ATOM 605 C C . PHE A 1 73 ? 9.778 -6.251 -10.945 1.00 92.12 73 PHE A C 1
ATOM 607 O O . PHE A 1 73 ? 10.671 -5.588 -10.416 1.00 92.12 73 PHE A O 1
ATOM 614 N N . LYS A 1 74 ? 8.506 -5.849 -11.004 1.00 89.50 74 LYS A N 1
ATOM 615 C CA . LYS A 1 74 ? 8.033 -4.628 -10.350 1.00 89.50 74 LYS A CA 1
ATOM 616 C C . LYS A 1 74 ? 7.929 -4.818 -8.834 1.00 89.50 74 LYS A C 1
ATOM 618 O O . LYS A 1 74 ? 8.183 -3.884 -8.109 1.00 89.50 74 LYS A O 1
ATOM 623 N N . GLN A 1 75 ? 7.664 -6.033 -8.337 1.00 89.62 75 GLN A N 1
ATOM 624 C CA . GLN A 1 75 ? 7.517 -6.317 -6.899 1.00 89.62 75 GLN A CA 1
ATOM 625 C C . GLN A 1 75 ? 8.486 -7.394 -6.403 1.00 89.62 75 GLN A C 1
ATOM 627 O O . GLN A 1 75 ? 8.708 -8.391 -7.093 1.00 89.62 75 GL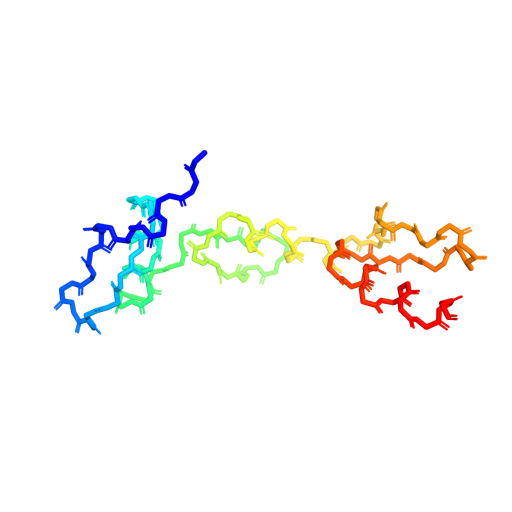N A O 1
ATOM 632 N N . ASN A 1 76 ? 8.966 -7.246 -5.164 1.00 91.44 76 ASN A N 1
ATOM 633 C CA . ASN A 1 76 ? 9.837 -8.225 -4.509 1.00 91.44 76 ASN A CA 1
ATOM 634 C C . ASN A 1 76 ? 9.167 -9.602 -4.364 1.00 91.44 76 ASN A C 1
ATOM 636 O O . ASN A 1 76 ? 9.784 -10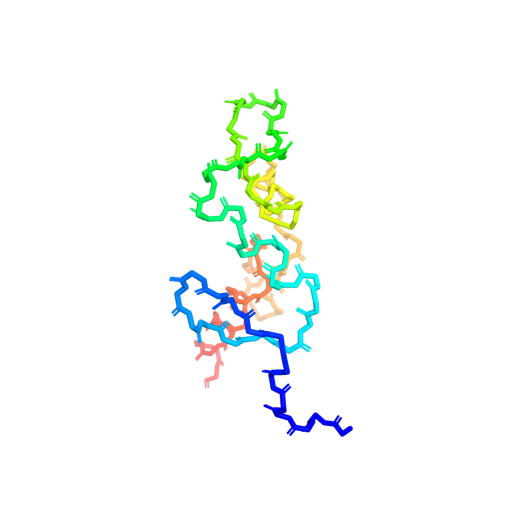.612 -4.677 1.00 91.44 76 ASN A O 1
ATOM 640 N N . VAL A 1 77 ? 7.885 -9.651 -3.985 1.00 92.50 77 VAL A N 1
ATOM 641 C CA . VAL A 1 77 ? 7.153 -10.922 -3.822 1.00 92.50 77 VAL A CA 1
ATOM 642 C C . VAL A 1 77 ? 7.126 -11.751 -5.109 1.00 92.50 77 VAL A C 1
ATOM 644 O O . VAL A 1 77 ? 7.244 -12.973 -5.063 1.00 92.50 77 VAL A O 1
ATOM 647 N N . HIS A 1 78 ? 7.045 -11.092 -6.269 1.00 94.12 78 HIS A N 1
ATOM 648 C CA . HIS A 1 78 ? 7.098 -11.765 -7.565 1.00 94.12 78 HIS A CA 1
ATOM 649 C C . HIS A 1 78 ? 8.503 -12.275 -7.890 1.00 94.12 78 HIS A C 1
ATOM 651 O O . HIS A 1 78 ? 8.621 -13.352 -8.466 1.00 94.12 78 HIS A O 1
ATOM 657 N N . LEU A 1 79 ? 9.554 -11.544 -7.499 1.00 95.38 79 LEU A N 1
ATOM 658 C CA . LEU A 1 79 ? 10.931 -12.029 -7.594 1.00 95.38 79 LEU A CA 1
ATOM 659 C C . LEU A 1 79 ? 11.136 -13.265 -6.706 1.00 95.38 79 LEU A C 1
ATOM 661 O O . LEU A 1 79 ? 11.624 -14.277 -7.195 1.00 95.38 79 LEU A O 1
ATOM 665 N N . VAL A 1 80 ? 10.721 -13.215 -5.440 1.00 95.56 80 VAL A N 1
ATOM 666 C CA . VAL A 1 80 ? 10.862 -14.337 -4.495 1.00 95.56 80 VAL A CA 1
ATOM 667 C C . VAL A 1 80 ? 10.100 -15.568 -4.983 1.00 95.56 80 VAL A C 1
ATOM 669 O O . VAL A 1 80 ? 10.619 -16.679 -4.941 1.00 95.56 80 VAL A O 1
ATOM 672 N N . MET A 1 81 ? 8.876 -15.388 -5.488 1.00 95.62 81 MET A N 1
ATOM 673 C CA . MET A 1 81 ? 8.112 -16.480 -6.092 1.00 95.62 81 MET A CA 1
ATOM 674 C C . MET A 1 81 ? 8.804 -17.026 -7.344 1.00 95.62 81 MET A C 1
ATOM 676 O O . MET A 1 81 ? 8.866 -18.237 -7.520 1.00 95.62 81 MET A O 1
ATOM 680 N N . HIS A 1 82 ? 9.342 -16.150 -8.195 1.00 96.31 82 HIS A N 1
ATOM 681 C CA . HIS A 1 82 ? 10.089 -16.555 -9.378 1.00 96.31 82 HIS A CA 1
ATOM 682 C C . HIS A 1 82 ? 11.357 -17.333 -9.029 1.00 96.31 82 HIS A C 1
ATOM 684 O O . HIS A 1 82 ? 11.649 -18.305 -9.704 1.00 96.31 82 HIS A O 1
ATOM 690 N N . GLN A 1 83 ? 12.089 -16.965 -7.977 1.00 95.81 83 GLN A N 1
ATOM 691 C CA . GLN A 1 83 ? 13.310 -17.674 -7.579 1.00 95.81 83 GLN A CA 1
ATOM 692 C C . GLN A 1 83 ? 13.071 -19.149 -7.236 1.00 95.81 83 GLN A C 1
ATOM 694 O O . GLN A 1 83 ? 13.976 -19.957 -7.401 1.00 95.81 83 GLN A O 1
ATOM 699 N N . ARG A 1 84 ? 11.842 -19.526 -6.860 1.00 95.56 84 ARG A N 1
ATOM 700 C CA . ARG A 1 84 ? 11.453 -20.930 -6.633 1.00 95.56 84 ARG A CA 1
ATOM 701 C C . ARG A 1 84 ? 11.483 -21.800 -7.891 1.00 95.56 84 ARG A C 1
ATOM 703 O O . ARG A 1 84 ? 11.279 -22.998 -7.784 1.00 95.56 84 ARG A O 1
ATOM 710 N N . ILE A 1 85 ? 11.648 -21.215 -9.077 1.00 95.00 85 ILE A N 1
ATOM 711 C CA . ILE A 1 85 ? 11.811 -21.990 -10.315 1.00 95.00 85 ILE A CA 1
ATOM 712 C C . ILE A 1 85 ? 13.277 -22.322 -10.609 1.00 95.00 85 ILE A C 1
ATOM 714 O O . ILE A 1 85 ? 13.533 -23.141 -11.483 1.00 95.00 85 ILE A O 1
ATOM 718 N N . HIS A 1 86 ? 14.217 -21.628 -9.954 1.00 90.50 86 HIS A N 1
ATOM 719 C CA . HIS A 1 86 ? 15.663 -21.832 -10.123 1.00 90.50 86 HIS A CA 1
ATOM 720 C C . HIS A 1 86 ? 16.257 -22.744 -9.049 1.00 90.50 86 HIS A C 1
ATOM 722 O O . HIS A 1 86 ? 17.416 -23.132 -9.161 1.00 90.50 86 HIS A O 1
ATOM 728 N N . THR A 1 87 ? 15.480 -23.053 -8.010 1.00 79.19 87 THR A N 1
ATOM 729 C CA . THR A 1 87 ? 15.738 -24.175 -7.098 1.00 79.19 87 THR A CA 1
ATOM 730 C C . THR A 1 87 ? 15.424 -25.490 -7.782 1.00 79.19 87 THR A C 1
ATOM 732 O O . THR A 1 87 ? 16.247 -26.418 -7.656 1.00 79.19 87 THR A O 1
#

Radius of gyration: 17.26 Å; chains: 1; bounding box: 39×36×37 Å

InterPro domains:
  IPR013087 Zinc finger C2H2-type [PF00096] (8-30)
  IPR013087 Zinc finger C2H2-type [PF00096] (36-54)
  IPR013087 Zinc finger C2H2-type [PF00096] (64-86)
  IPR013087 Zinc finger C2H2-type [PS00028] (10-30)
  IPR013087 Zinc finger C2H2-type [PS00028] (38-58)
  IPR013087 Zinc finger C2H2-type [PS00028] (66-86)
  IPR013087 Zinc finger C2H2-type [PS50157] (8-35)
  IPR013087 Zinc finger C2H2-type [PS50157] (36-63)
  IPR013087 Zinc finger C2H2-type [PS50157] (64-87)
  IPR013087 Zinc finger C2H2-type [SM00355] (8-30)
  IPR013087 Zinc finger C2H2-type [SM00355] (36-58)
  IPR013087 Zinc finger C2H2-type [SM00355] (64-86)
  IPR036236 Zinc finger C2H2 superfamily [SSF57667] (2-54)
  IPR036236 Zinc finger C2H2 superfamily [SSF57667] (45-87)

pLDDT: mean 91.12, std 8.86, range [45.12, 97.5]

Organism: Picathartes gymnocephalus (NCBI:txid175131)

Sequence (87 aa):
IYTGERPYACLECGKNFGWRSDLRNHQLVHTGERPYECLECGRRFQTSSNLLLHEWIHTEERPFRCPDCRKGFKQNVHLVMHQRIHT

Secondary structure (DSSP, 8-state):
-------EE-TTT--EESSHHHHHHHHHHHH----EE-TTT--EESSHHHHHHHHTTTS----EE-TTT--EESSHHHHHHHHTTT-

Foldseek 3Di:
DQPVDQPDADPVPRDGHVDPVVSVLVVCVVVVDFPDADPVPRDGHSDPVVNVLVVVVVPPDQPDAAPPPRDGHSDPVVNVVVVVVVD